Protein AF-A0A3A4Z3V5-F1 (afdb_monomer_lite)

pLDDT: mean 81.04, std 11.55, range [59.88, 97.25]

Secondary structure (DSSP, 8-state):
-HHHHHH---HHHHHHHHHHHHPPEEETTEEE--SSS--TT-TTHHHHHHHHHHHHHHHHHHTT------

Foldseek 3Di:
DVLVCVPDVDPVVVVVVVCQQQFAEQDPNDGHTCPDAGHPPDPCRVVVVVSVCVVVVVVCVVVVHDDDDD

Structure (mmCIF, N/CA/C/O backbone):
data_AF-A0A3A4Z3V5-F1
#
_entry.id   AF-A0A3A4Z3V5-F1
#
loop_
_atom_site.group_PDB
_atom_site.id
_atom_site.type_symbol
_atom_site.label_atom_id
_atom_site.label_alt_id
_atom_site.label_comp_id
_atom_site.label_asym_id
_atom_site.label_entity_id
_atom_site.label_seq_id
_atom_site.pdbx_PDB_ins_code
_atom_site.Cartn_x
_atom_site.Cartn_y
_atom_site.Cartn_z
_atom_site.occupancy
_atom_site.B_iso_or_equiv
_atom_site.auth_seq_id
_atom_site.auth_comp_id
_atom_site.auth_asym_id
_atom_site.auth_atom_id
_atom_site.pdbx_PDB_model_num
ATOM 1 N N . MET A 1 1 ? 2.283 6.901 -3.280 1.00 72.50 1 MET A N 1
ATOM 2 C CA . MET A 1 1 ? 3.307 7.382 -2.318 1.00 72.50 1 MET A CA 1
ATOM 3 C C . MET A 1 1 ? 2.726 8.118 -1.118 1.00 72.50 1 MET A C 1
ATOM 5 O O . MET A 1 1 ? 3.238 7.900 -0.032 1.00 72.50 1 MET A O 1
ATOM 9 N N . HIS A 1 2 ? 1.679 8.942 -1.274 1.00 80.50 2 HIS A N 1
ATOM 10 C CA . HIS A 1 2 ? 1.093 9.703 -0.159 1.00 80.50 2 HIS A CA 1
ATOM 11 C C . HIS A 1 2 ? 0.720 8.828 1.055 1.00 80.50 2 HIS A C 1
ATOM 13 O O . HIS A 1 2 ? 1.194 9.100 2.149 1.00 80.50 2 HIS A O 1
ATOM 19 N N . ARG A 1 3 ? -0.012 7.719 0.858 1.00 81.94 3 ARG A N 1
ATOM 20 C CA . ARG A 1 3 ? -0.416 6.806 1.949 1.00 81.94 3 ARG A CA 1
ATOM 21 C C . ARG A 1 3 ? 0.751 6.187 2.716 1.00 81.94 3 ARG A C 1
ATOM 23 O O . ARG A 1 3 ? 0.761 6.218 3.939 1.00 81.94 3 ARG A O 1
ATOM 30 N N . VAL A 1 4 ? 1.772 5.707 2.005 1.00 82.81 4 VAL A N 1
ATOM 31 C CA . VAL A 1 4 ? 2.994 5.171 2.629 1.00 82.81 4 VAL A CA 1
ATOM 32 C C . VAL A 1 4 ? 3.702 6.259 3.445 1.00 82.81 4 VAL A C 1
ATOM 34 O O . VAL A 1 4 ? 4.121 6.004 4.569 1.00 82.81 4 VAL A O 1
ATOM 37 N N . ALA A 1 5 ? 3.776 7.487 2.924 1.00 85.19 5 ALA A N 1
ATOM 38 C CA . ALA A 1 5 ? 4.423 8.613 3.598 1.00 85.19 5 ALA A CA 1
ATOM 39 C C . ALA A 1 5 ? 3.685 9.101 4.861 1.00 85.19 5 ALA A C 1
ATOM 41 O O . ALA A 1 5 ? 4.303 9.737 5.713 1.00 85.19 5 ALA A O 1
ATOM 42 N N . LEU A 1 6 ? 2.393 8.782 5.022 1.00 85.62 6 LEU A N 1
ATOM 43 C CA . LEU A 1 6 ? 1.661 9.054 6.268 1.00 85.62 6 LEU A CA 1
ATOM 44 C C . LEU A 1 6 ? 2.184 8.213 7.443 1.00 85.62 6 LEU A C 1
ATOM 46 O O . LEU A 1 6 ? 2.047 8.624 8.594 1.00 85.62 6 LEU A O 1
ATOM 50 N N . LYS A 1 7 ? 2.773 7.042 7.167 1.00 86.81 7 LYS A N 1
ATOM 51 C CA . LYS A 1 7 ? 3.276 6.105 8.185 1.00 86.81 7 LYS A CA 1
ATOM 52 C C . LYS A 1 7 ? 4.803 6.019 8.217 1.00 86.81 7 LYS A C 1
A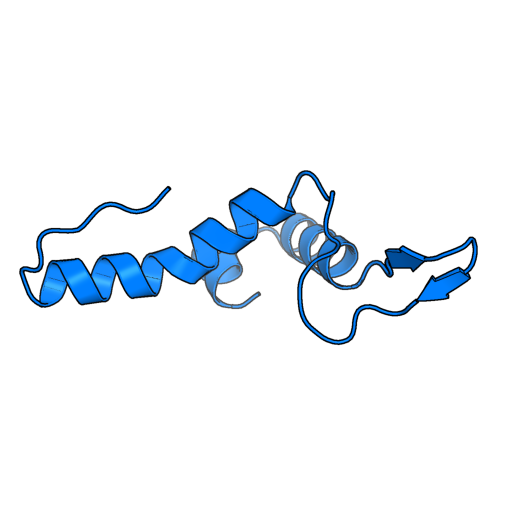TOM 54 O O . LYS A 1 7 ? 5.382 5.917 9.291 1.00 86.81 7 LYS A O 1
ATOM 59 N N . VAL A 1 8 ? 5.462 6.105 7.064 1.00 88.88 8 VAL A N 1
ATOM 60 C CA . VAL A 1 8 ? 6.923 6.029 6.930 1.00 88.88 8 VAL A CA 1
ATOM 61 C C . VAL A 1 8 ? 7.478 7.418 6.628 1.00 88.88 8 VAL A C 1
ATOM 63 O O . VAL A 1 8 ? 7.218 7.968 5.562 1.00 88.88 8 VAL A O 1
ATOM 66 N N . ARG A 1 9 ? 8.271 7.979 7.550 1.00 90.88 9 ARG A N 1
ATOM 67 C CA . ARG A 1 9 ? 8.900 9.309 7.390 1.00 90.88 9 ARG A CA 1
ATOM 68 C C . ARG A 1 9 ? 10.304 9.268 6.783 1.00 90.88 9 ARG A C 1
ATOM 70 O O . ARG A 1 9 ? 10.815 10.307 6.367 1.00 90.88 9 ARG A O 1
ATOM 77 N N . ASP A 1 10 ? 10.923 8.091 6.719 1.00 94.25 10 ASP A N 1
ATOM 78 C CA . ASP A 1 10 ? 12.268 7.931 6.169 1.00 94.25 10 ASP A CA 1
ATOM 79 C C . ASP A 1 10 ? 12.287 8.225 4.658 1.00 94.25 10 ASP A C 1
ATOM 81 O O . ASP A 1 10 ? 11.718 7.505 3.829 1.00 94.25 10 ASP A O 1
ATOM 85 N N . LYS A 1 11 ? 12.990 9.301 4.290 1.00 90.06 11 LYS A N 1
ATOM 86 C CA . LYS A 1 11 ? 13.115 9.774 2.907 1.00 90.06 11 LYS A CA 1
ATOM 87 C C . LYS A 1 11 ? 13.895 8.809 2.009 1.00 90.06 11 LYS A C 1
ATOM 89 O O . LYS A 1 11 ? 13.675 8.827 0.796 1.00 90.06 11 LYS A O 1
ATOM 94 N N . HIS A 1 12 ? 14.801 7.999 2.549 1.00 91.88 12 HIS A N 1
ATOM 95 C CA . HIS A 1 12 ? 15.560 7.002 1.793 1.00 91.88 12 HIS A CA 1
ATOM 96 C C . HIS A 1 12 ? 14.672 5.817 1.432 1.00 91.88 12 HIS A C 1
ATOM 98 O O . HIS A 1 12 ? 14.607 5.443 0.259 1.00 91.88 12 HIS A O 1
ATOM 104 N N . VAL A 1 13 ? 13.907 5.308 2.400 1.00 88.56 13 VAL A N 1
ATOM 105 C CA . VAL A 1 13 ? 12.942 4.221 2.181 1.00 88.56 13 VAL A CA 1
ATOM 106 C C . VAL A 1 13 ? 11.869 4.644 1.178 1.00 88.56 13 VAL A C 1
ATOM 108 O O . VAL A 1 13 ? 11.625 3.942 0.197 1.00 88.56 13 VAL A O 1
ATOM 111 N N . LEU A 1 14 ? 11.285 5.836 1.339 1.00 88.25 14 LEU A N 1
ATOM 112 C CA . LEU A 1 14 ? 10.293 6.356 0.392 1.00 88.25 14 LEU A CA 1
ATOM 113 C C . LEU A 1 14 ? 10.863 6.495 -1.027 1.00 88.25 14 LEU A C 1
ATOM 115 O O . LEU A 1 14 ? 10.187 6.188 -2.013 1.00 88.25 14 LEU A O 1
ATOM 119 N N . ARG A 1 15 ? 12.120 6.930 -1.154 1.00 87.88 15 ARG A N 1
ATOM 120 C CA . ARG A 1 15 ? 12.793 7.036 -2.453 1.00 87.88 15 ARG A CA 1
ATOM 121 C C . ARG A 1 15 ? 13.026 5.667 -3.076 1.00 87.88 15 ARG A C 1
ATOM 123 O O . ARG A 1 15 ? 12.827 5.529 -4.282 1.00 87.88 15 ARG A O 1
ATOM 130 N N . LEU A 1 16 ? 13.413 4.678 -2.273 1.00 86.44 16 LEU A N 1
ATOM 131 C CA . LEU A 1 16 ? 13.623 3.305 -2.716 1.00 86.44 16 LEU A CA 1
ATOM 132 C C . LEU A 1 1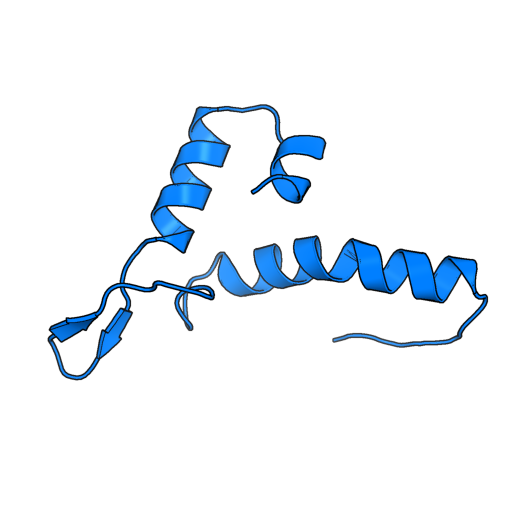6 ? 12.315 2.683 -3.215 1.00 86.44 16 LEU A C 1
ATOM 134 O O . LEU A 1 16 ? 12.266 2.222 -4.350 1.00 86.44 16 LEU A O 1
ATOM 138 N N . ILE A 1 17 ? 11.234 2.777 -2.438 1.00 84.19 17 ILE A N 1
ATOM 139 C CA . ILE A 1 17 ? 9.897 2.316 -2.848 1.00 84.19 17 ILE A CA 1
ATOM 140 C C . ILE A 1 17 ? 9.472 3.002 -4.152 1.00 84.19 17 ILE A C 1
ATOM 142 O O . ILE A 1 17 ? 9.012 2.349 -5.084 1.00 84.19 17 ILE A O 1
ATOM 146 N N . GLY A 1 18 ? 9.690 4.315 -4.266 1.00 82.31 18 GLY A N 1
ATOM 147 C CA . GLY A 1 18 ? 9.413 5.049 -5.499 1.00 82.31 18 GLY A CA 1
ATOM 148 C C . GLY A 1 18 ? 10.218 4.546 -6.703 1.00 82.31 18 GLY A C 1
ATOM 149 O O . GLY A 1 18 ? 9.685 4.513 -7.810 1.00 82.31 18 GLY A O 1
ATOM 150 N N . LYS A 1 19 ? 11.487 4.159 -6.512 1.00 82.50 19 LYS A N 1
ATOM 151 C CA . LYS A 1 19 ? 12.309 3.542 -7.566 1.00 82.50 19 LYS A CA 1
ATOM 152 C C . LYS A 1 19 ? 11.757 2.176 -7.973 1.00 82.50 19 LYS A C 1
ATOM 154 O O . LYS A 1 19 ? 11.629 1.947 -9.166 1.00 82.50 19 LYS A O 1
ATOM 159 N N . TYR A 1 20 ? 11.366 1.332 -7.019 1.00 78.00 20 TYR A N 1
ATOM 160 C CA . TYR A 1 20 ? 10.743 0.031 -7.300 1.00 78.00 20 TYR A CA 1
ATOM 161 C C . TYR A 1 20 ? 9.428 0.163 -8.076 1.00 78.00 20 TYR A C 1
ATOM 163 O O . TYR A 1 20 ? 9.207 -0.563 -9.035 1.00 78.00 20 TYR A O 1
ATOM 171 N N . LEU A 1 21 ? 8.581 1.132 -7.719 1.00 74.12 21 LEU A N 1
ATOM 172 C CA . LEU A 1 21 ? 7.322 1.397 -8.424 1.00 74.12 21 LEU A CA 1
ATOM 173 C C . LEU A 1 21 ? 7.521 1.852 -9.876 1.00 74.12 21 LEU A C 1
ATOM 175 O O . LEU A 1 21 ? 6.684 1.579 -10.728 1.00 74.12 21 LEU A O 1
ATOM 179 N N . ARG A 1 22 ? 8.612 2.574 -10.148 1.00 74.88 22 ARG A N 1
ATOM 180 C CA . ARG A 1 22 ? 8.964 3.073 -11.486 1.00 74.88 22 ARG A CA 1
ATOM 181 C C . ARG A 1 22 ? 9.900 2.143 -12.247 1.00 74.88 22 ARG A C 1
ATOM 183 O O . ARG A 1 22 ? 10.220 2.440 -13.397 1.00 74.88 22 ARG A O 1
ATOM 190 N N . ALA A 1 23 ? 10.367 1.067 -11.617 1.00 70.94 23 ALA A N 1
ATOM 191 C CA . ALA A 1 23 ? 11.158 0.064 -12.298 1.00 70.94 23 ALA A CA 1
ATOM 192 C C . ALA A 1 23 ? 10.292 -0.498 -13.429 1.00 70.94 23 ALA A C 1
ATOM 194 O O . ALA A 1 23 ? 9.125 -0.843 -13.230 1.00 70.94 23 ALA A O 1
ATOM 195 N N . GLY A 1 24 ? 10.831 -0.477 -14.644 1.00 66.31 24 GLY A N 1
ATOM 196 C CA . GLY A 1 24 ? 10.168 -1.092 -15.782 1.00 66.31 24 GLY A CA 1
ATOM 197 C C . GLY 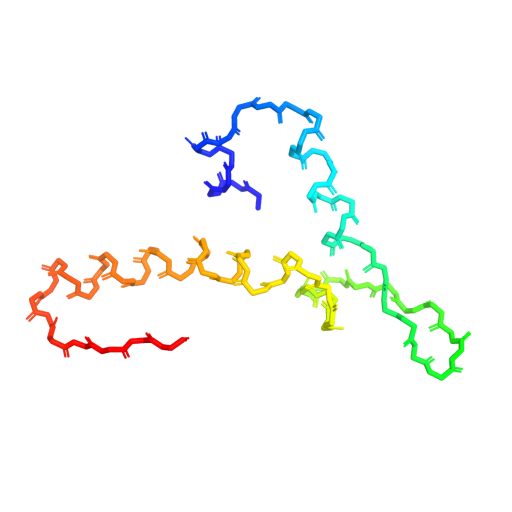A 1 24 ? 9.967 -2.589 -15.557 1.00 66.31 24 GLY A C 1
ATOM 198 O O . GLY A 1 24 ? 10.581 -3.189 -14.674 1.00 66.31 24 GLY A O 1
ATOM 199 N N . VAL A 1 25 ? 9.128 -3.194 -16.381 1.00 70.00 25 VAL A N 1
ATOM 200 C CA . VAL A 1 25 ? 9.012 -4.650 -16.481 1.00 70.00 25 VAL A CA 1
ATOM 201 C C . VAL A 1 25 ? 9.776 -5.118 -17.714 1.00 70.00 25 VAL A C 1
ATOM 203 O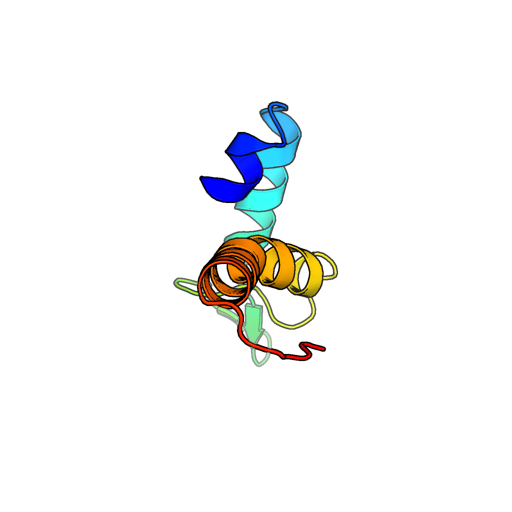 O . VAL A 1 25 ? 9.764 -4.443 -18.742 1.00 70.00 25 VAL A O 1
ATOM 206 N N . SER A 1 26 ? 10.474 -6.248 -17.611 1.00 67.12 26 SER A N 1
ATOM 207 C CA . SER A 1 26 ? 11.052 -6.901 -18.787 1.00 67.12 26 SER A CA 1
ATOM 208 C C . SER A 1 26 ? 9.967 -7.747 -19.441 1.00 67.12 26 SER A C 1
ATOM 210 O O . SER A 1 26 ? 9.436 -8.653 -18.802 1.00 67.12 26 SER A O 1
ATOM 212 N N . VAL A 1 27 ? 9.625 -7.431 -20.687 1.00 70.44 27 VAL A N 1
ATOM 213 C CA . VAL A 1 27 ? 8.686 -8.200 -21.511 1.00 70.44 27 VAL A CA 1
ATOM 214 C C . VAL A 1 27 ? 9.444 -8.600 -22.769 1.00 70.44 27 VAL A C 1
ATOM 216 O O . VAL A 1 27 ? 9.980 -7.734 -23.460 1.00 70.44 27 VAL A O 1
ATOM 219 N N . ASP A 1 28 ? 9.577 -9.904 -23.011 1.00 71.44 28 ASP A N 1
ATOM 220 C CA . ASP A 1 28 ? 10.291 -10.469 -24.168 1.00 71.44 28 ASP A CA 1
ATOM 221 C C . ASP A 1 28 ? 11.714 -9.905 -24.364 1.00 71.44 28 ASP A C 1
ATOM 223 O O . ASP A 1 28 ? 12.151 -9.587 -25.470 1.00 71.44 28 ASP A O 1
ATOM 227 N N . GLY A 1 29 ? 12.444 -9.719 -23.258 1.00 71.44 29 GLY A N 1
ATOM 228 C CA . GLY A 1 29 ? 13.817 -9.200 -23.263 1.00 71.44 29 GLY A CA 1
ATOM 229 C C . GLY A 1 29 ? 13.936 -7.684 -23.463 1.00 71.44 29 GLY A C 1
ATOM 230 O O . GLY A 1 29 ? 15.051 -7.167 -23.536 1.00 71.44 29 GLY A O 1
ATOM 231 N N . ARG A 1 30 ? 12.818 -6.948 -23.526 1.00 68.31 30 ARG A N 1
ATOM 232 C CA . ARG A 1 30 ? 12.797 -5.482 -23.625 1.00 68.31 30 ARG A CA 1
ATOM 233 C C . ARG A 1 30 ? 12.303 -4.850 -22.330 1.00 68.31 30 ARG A C 1
ATOM 235 O O . ARG A 1 30 ? 11.266 -5.224 -21.789 1.00 68.31 30 ARG A O 1
ATOM 242 N N . LEU A 1 31 ? 13.032 -3.839 -21.856 1.00 69.44 31 LEU A N 1
ATOM 243 C CA . LEU A 1 31 ? 12.635 -3.058 -20.689 1.00 69.44 31 LEU A CA 1
ATOM 244 C C . LEU A 1 31 ? 11.493 -2.106 -21.070 1.00 69.44 31 LEU A C 1
ATOM 246 O O . LEU A 1 31 ? 11.704 -1.100 -21.747 1.00 69.44 31 LEU A O 1
ATOM 250 N N . MET A 1 32 ? 10.280 -2.406 -20.620 1.00 70.44 32 MET A N 1
ATOM 251 C CA . MET A 1 32 ? 9.116 -1.546 -20.801 1.00 70.44 32 MET A CA 1
ATOM 252 C C . MET A 1 32 ? 8.914 -0.662 -19.571 1.00 70.44 32 MET A C 1
ATOM 254 O O . MET A 1 32 ? 8.857 -1.141 -18.441 1.00 70.44 32 MET A O 1
ATOM 258 N N . SER A 1 33 ? 8.783 0.651 -19.775 1.00 66.50 33 SER A N 1
ATOM 259 C CA . SER A 1 33 ? 8.522 1.597 -18.686 1.00 66.50 33 SER A CA 1
ATOM 260 C C . SER A 1 33 ? 7.134 1.379 -18.072 1.00 66.50 33 SER A C 1
ATOM 262 O O . SER A 1 33 ? 6.125 1.462 -18.779 1.00 66.50 33 SER A O 1
ATOM 264 N N . THR A 1 34 ? 7.060 1.206 -16.755 1.00 63.44 34 THR A N 1
ATOM 265 C CA . THR A 1 34 ? 5.791 1.072 -16.026 1.00 63.44 34 THR A CA 1
ATOM 266 C C . THR A 1 34 ? 5.202 2.464 -15.765 1.00 63.44 34 THR A C 1
ATOM 268 O O . THR A 1 34 ? 5.619 3.159 -14.840 1.00 63.44 34 THR A O 1
ATOM 271 N N . ARG A 1 35 ? 4.260 2.930 -16.604 1.00 60.34 35 ARG A N 1
ATOM 272 C CA . ARG A 1 35 ? 3.622 4.261 -16.436 1.00 60.34 35 ARG A CA 1
ATOM 273 C C . ARG A 1 35 ? 2.519 4.285 -15.369 1.00 60.34 35 ARG A C 1
ATOM 275 O O . ARG A 1 35 ? 2.274 5.335 -14.779 1.00 60.34 35 ARG A O 1
ATOM 282 N N . LYS A 1 36 ? 1.852 3.154 -15.126 1.00 60.72 36 LYS A N 1
ATOM 283 C CA . LYS A 1 36 ? 0.835 2.945 -14.081 1.00 60.72 36 LYS A CA 1
ATOM 284 C C . LYS A 1 36 ? 0.936 1.509 -13.564 1.00 60.72 36 LYS A C 1
ATOM 286 O O . LYS A 1 36 ? 1.263 0.614 -14.334 1.00 60.72 36 LYS A O 1
ATOM 291 N N . GLY A 1 37 ? 0.612 1.302 -12.289 1.00 59.88 37 GLY A N 1
ATOM 292 C CA . GLY A 1 37 ? 0.706 -0.006 -11.636 1.00 59.88 37 GLY A CA 1
ATOM 293 C C . GLY A 1 37 ? 2.078 -0.277 -11.018 1.00 59.88 37 GLY A C 1
ATOM 294 O O . GLY A 1 37 ? 2.932 0.606 -10.951 1.00 59.88 37 GLY A O 1
ATOM 295 N N . VAL A 1 38 ? 2.251 -1.496 -10.517 1.00 60.69 38 VAL A N 1
ATOM 296 C CA . VAL A 1 38 ? 3.497 -2.003 -9.929 1.00 60.69 38 VAL A CA 1
ATOM 297 C C . VAL A 1 38 ? 4.023 -3.144 -10.800 1.00 60.69 38 VAL A C 1
ATOM 299 O O . VAL A 1 38 ? 3.202 -3.857 -11.381 1.00 60.69 38 VAL A O 1
ATOM 302 N N . PRO A 1 39 ? 5.346 -3.357 -10.901 1.00 63.41 39 PRO A N 1
ATOM 303 C CA . PRO A 1 39 ? 5.887 -4.537 -11.568 1.00 63.41 39 PRO A CA 1
ATOM 304 C C . PRO A 1 39 ? 5.275 -5.816 -10.980 1.00 63.41 39 PRO A C 1
ATOM 306 O O . PRO A 1 39 ? 5.395 -6.076 -9.775 1.00 63.41 39 PRO A O 1
ATOM 309 N N . GLN A 1 40 ? 4.587 -6.605 -11.810 1.00 62.84 40 GLN A N 1
ATOM 310 C CA . GLN A 1 40 ? 4.089 -7.914 -11.391 1.00 62.84 40 GLN A CA 1
ATOM 311 C C . GLN A 1 40 ? 5.291 -8.838 -11.1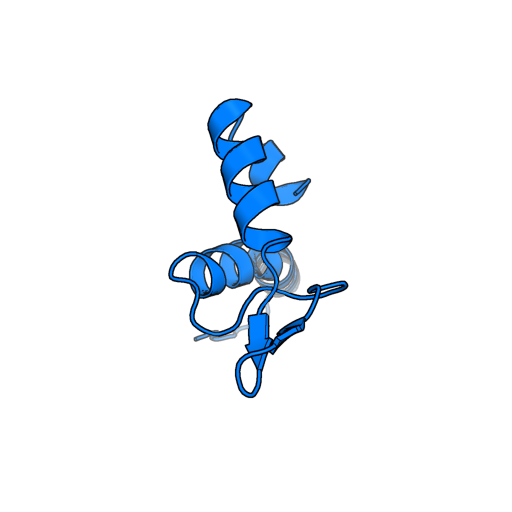55 1.00 62.84 40 GLN A C 1
ATOM 313 O O . GLN A 1 40 ? 6.165 -8.946 -12.008 1.00 62.84 40 GLN A O 1
ATOM 318 N N . GLY A 1 41 ? 5.371 -9.437 -9.964 1.00 60.16 41 GLY A N 1
ATOM 319 C CA . GLY A 1 41 ? 6.520 -10.243 -9.525 1.00 60.16 41 GLY A CA 1
ATOM 320 C C . GLY A 1 41 ? 7.503 -9.528 -8.589 1.00 60.16 41 GLY A C 1
ATOM 321 O O . GLY A 1 41 ? 8.398 -10.165 -8.043 1.00 60.16 41 GLY A O 1
ATOM 322 N N . GLY A 1 42 ? 7.335 -8.225 -8.335 1.00 66.19 42 GLY A N 1
ATOM 323 C CA . GLY A 1 42 ? 8.093 -7.540 -7.285 1.00 66.19 42 GLY A CA 1
ATOM 324 C C . GLY A 1 42 ? 7.638 -7.970 -5.885 1.00 66.19 42 GLY A C 1
ATOM 325 O O . GLY A 1 42 ? 6.453 -7.877 -5.576 1.00 66.19 42 GLY A O 1
ATOM 326 N N . LEU A 1 43 ? 8.568 -8.356 -5.002 1.00 70.25 43 LEU A N 1
ATOM 327 C CA . LEU A 1 43 ? 8.276 -8.733 -3.602 1.00 70.25 43 LEU A CA 1
ATOM 328 C C . LEU A 1 43 ? 7.492 -7.653 -2.829 1.00 70.25 43 LEU A C 1
ATOM 330 O O . LEU A 1 43 ? 6.724 -7.955 -1.922 1.00 70.25 43 LEU A O 1
ATOM 334 N N . LEU A 1 44 ? 7.671 -6.383 -3.202 1.00 76.19 44 LEU A N 1
ATOM 335 C CA . LEU A 1 44 ? 6.990 -5.231 -2.601 1.00 76.19 44 LEU A CA 1
ATOM 336 C C . LEU A 1 44 ? 5.555 -5.025 -3.113 1.00 76.19 44 LEU A C 1
ATOM 338 O O . LEU A 1 44 ? 4.781 -4.308 -2.479 1.00 76.19 44 LEU A O 1
ATOM 342 N N . SER A 1 45 ? 5.189 -5.623 -4.246 1.00 74.56 45 SER A N 1
ATOM 343 C CA . SER A 1 45 ? 3.913 -5.380 -4.925 1.00 74.56 45 SER A CA 1
ATOM 344 C C . SER A 1 45 ? 2.689 -5.803 -4.093 1.00 74.56 45 SER A C 1
ATOM 346 O O . SER A 1 45 ? 1.776 -4.981 -3.973 1.00 74.56 45 SER A O 1
ATOM 348 N N . PRO A 1 46 ? 2.662 -6.988 -3.440 1.00 79.19 46 PRO A N 1
ATOM 349 C CA . PRO A 1 46 ? 1.538 -7.386 -2.585 1.00 79.19 46 PRO A CA 1
ATOM 350 C C . PRO A 1 46 ? 1.342 -6.456 -1.378 1.00 79.19 46 PRO A C 1
ATOM 352 O O . PRO A 1 46 ? 0.223 -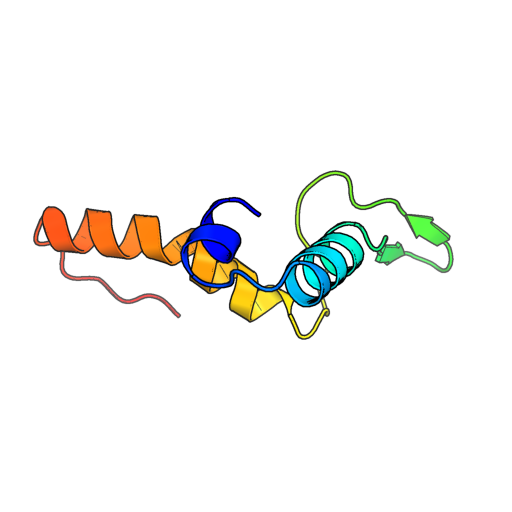6.065 -1.055 1.00 79.19 46 PRO A O 1
ATOM 355 N N . LEU A 1 47 ? 2.436 -6.024 -0.742 1.00 83.44 47 LEU A N 1
ATOM 356 C CA . LEU A 1 47 ? 2.371 -5.131 0.418 1.00 83.44 47 LEU A CA 1
ATOM 357 C C . LEU A 1 47 ? 1.839 -3.743 0.040 1.00 83.44 47 LEU A C 1
ATOM 359 O O . LEU A 1 47 ? 1.003 -3.177 0.743 1.00 83.44 47 LEU A O 1
ATOM 363 N N . LEU A 1 48 ? 2.312 -3.183 -1.076 1.00 82.00 48 LEU A N 1
ATOM 364 C CA . LEU A 1 48 ? 1.866 -1.868 -1.539 1.00 82.00 48 LEU A CA 1
ATOM 365 C C . LEU A 1 48 ? 0.395 -1.881 -1.971 1.00 82.00 48 LEU A C 1
ATOM 367 O O . LEU A 1 48 ? -0.293 -0.881 -1.758 1.00 82.00 48 LEU A O 1
ATOM 371 N N . ALA A 1 49 ? -0.092 -2.997 -2.523 1.00 82.75 49 ALA A N 1
ATOM 372 C CA . ALA A 1 49 ? -1.512 -3.188 -2.803 1.00 82.75 49 ALA A CA 1
ATOM 373 C C . ALA A 1 49 ? -2.343 -3.146 -1.510 1.00 82.75 49 ALA A C 1
ATOM 375 O O . ALA A 1 49 ? -3.317 -2.400 -1.439 1.00 82.75 49 ALA A O 1
ATOM 376 N N . ASN A 1 50 ? -1.907 -3.836 -0.453 1.00 86.88 50 ASN A N 1
ATOM 377 C CA . ASN A 1 50 ? -2.596 -3.819 0.842 1.00 86.88 50 ASN A CA 1
ATOM 378 C C . ASN A 1 50 ? -2.624 -2.429 1.492 1.00 86.88 50 ASN A C 1
ATOM 380 O O . ASN A 1 50 ? -3.654 -2.029 2.022 1.00 86.88 50 ASN A O 1
ATOM 384 N N . ILE A 1 51 ? -1.538 -1.654 1.398 1.00 87.06 51 ILE A N 1
ATOM 385 C CA . ILE A 1 51 ? -1.511 -0.272 1.913 1.00 87.06 51 ILE A CA 1
ATOM 386 C C . ILE A 1 51 ? -2.483 0.638 1.150 1.00 87.06 51 ILE A C 1
ATOM 388 O O . ILE A 1 51 ? -3.026 1.578 1.723 1.00 87.06 51 ILE A O 1
ATOM 392 N N . LEU A 1 52 ? -2.685 0.401 -0.148 1.00 86.19 52 LEU A N 1
ATOM 393 C CA . LEU A 1 52 ? -3.672 1.146 -0.927 1.00 86.19 52 LEU A CA 1
ATOM 394 C C . LEU A 1 52 ? -5.108 0.762 -0.536 1.00 86.19 52 LEU A C 1
ATOM 396 O O . LEU A 1 52 ? -5.964 1.637 -0.457 1.00 86.19 52 LEU A O 1
ATOM 400 N N . LEU A 1 53 ? -5.358 -0.529 -0.309 1.00 90.88 53 LEU A N 1
ATOM 401 C CA . LEU A 1 53 ? -6.689 -1.069 -0.011 1.00 90.88 53 LEU A CA 1
ATOM 402 C C . LEU A 1 53 ? -7.143 -0.827 1.437 1.00 90.88 53 LEU A C 1
ATOM 404 O O . LEU A 1 53 ? -8.335 -0.883 1.704 1.00 90.88 53 LEU A O 1
ATOM 408 N N . ASP A 1 54 ? -6.236 -0.461 2.340 1.00 92.50 54 ASP A N 1
ATOM 409 C CA . ASP A 1 54 ? -6.547 -0.084 3.727 1.00 92.50 54 ASP A CA 1
ATOM 410 C C . ASP A 1 54 ? -7.606 1.038 3.834 1.00 92.50 54 ASP A C 1
ATOM 412 O O . ASP A 1 54 ? -8.442 1.027 4.733 1.00 92.50 54 ASP A O 1
ATOM 416 N N . ASP A 1 55 ? -7.636 1.991 2.894 1.00 91.50 55 ASP A N 1
ATOM 417 C CA . ASP A 1 55 ? -8.690 3.019 2.868 1.00 91.50 55 ASP A CA 1
ATOM 418 C C . ASP A 1 55 ? -10.073 2.437 2.534 1.00 91.50 55 ASP A C 1
ATOM 420 O O . ASP A 1 55 ? -11.084 2.905 3.058 1.00 91.50 55 ASP A O 1
ATOM 424 N N . LEU A 1 56 ? -10.119 1.441 1.641 1.00 92.19 56 LEU A N 1
ATOM 425 C CA . LEU A 1 56 ? -11.355 0.755 1.268 1.00 92.19 56 LEU A CA 1
ATOM 426 C C . LEU A 1 56 ? -11.875 -0.053 2.455 1.00 92.19 56 LEU A C 1
ATOM 428 O O . LEU A 1 56 ? -13.056 0.047 2.779 1.00 92.19 56 LEU A O 1
ATOM 432 N N . ASP A 1 57 ? -10.988 -0.797 3.114 1.00 94.62 57 ASP A N 1
ATOM 433 C CA . ASP A 1 57 ? -11.321 -1.605 4.286 1.00 94.62 57 ASP A CA 1
ATOM 434 C C . ASP A 1 57 ? -11.939 -0.718 5.386 1.00 94.62 57 ASP A C 1
ATOM 436 O O . ASP A 1 57 ? -13.034 -0.998 5.874 1.00 94.62 57 ASP A O 1
ATOM 440 N N . LYS A 1 58 ? -11.324 0.437 5.673 1.00 94.06 58 LYS A N 1
ATOM 441 C CA . LYS A 1 58 ? -11.838 1.419 6.647 1.00 94.06 58 LYS A CA 1
ATOM 442 C C . LYS A 1 58 ? -13.196 2.004 6.282 1.00 94.06 58 LYS A C 1
ATOM 444 O O . LYS A 1 58 ? -14.014 2.270 7.162 1.00 94.06 58 LYS A O 1
ATOM 449 N N . GLU A 1 59 ? -13.445 2.251 5.000 1.00 96.56 59 GLU A N 1
ATOM 450 C CA . GLU A 1 59 ? -14.739 2.769 4.555 1.00 96.56 59 GLU A CA 1
ATOM 451 C C . GLU A 1 59 ? -15.839 1.705 4.689 1.00 96.56 59 GLU A C 1
ATOM 453 O O . GLU A 1 59 ? -16.959 2.025 5.088 1.00 96.56 59 GLU A O 1
ATOM 458 N N . LEU A 1 60 ? -15.525 0.436 4.414 1.00 96.12 60 LEU A N 1
ATOM 459 C CA . LEU A 1 60 ? -16.453 -0.677 4.617 1.00 96.12 60 LEU A CA 1
ATOM 460 C C . LEU A 1 60 ? -16.769 -0.890 6.104 1.00 96.12 60 LEU A C 1
ATOM 462 O O . LEU A 1 60 ? -17.940 -1.051 6.456 1.00 96.12 60 LEU A O 1
ATOM 466 N N . GLU A 1 61 ? -15.759 -0.811 6.975 1.00 96.19 61 GLU A N 1
ATOM 467 C CA . GLU A 1 61 ? -15.926 -0.854 8.434 1.00 96.19 61 GLU A CA 1
ATOM 468 C C . GLU A 1 61 ? -16.809 0.290 8.939 1.00 96.19 61 GLU A C 1
ATOM 470 O O . GLU A 1 61 ? -17.764 0.062 9.681 1.00 96.19 61 GLU A O 1
ATOM 475 N N . LYS A 1 62 ? -16.547 1.523 8.487 1.00 97.25 62 LYS A N 1
ATOM 476 C CA . LYS A 1 62 ? -17.326 2.710 8.866 1.00 97.25 62 LYS A CA 1
ATOM 477 C C . LYS A 1 62 ? -18.808 2.583 8.497 1.00 97.25 62 LYS A C 1
ATOM 479 O O . LYS A 1 62 ? -19.663 3.126 9.193 1.00 97.25 62 LYS A O 1
ATOM 484 N N . ARG A 1 63 ? -19.118 1.874 7.410 1.00 97.12 63 ARG A N 1
ATOM 485 C CA . ARG A 1 63 ? -20.491 1.593 6.959 1.00 97.12 63 ARG A CA 1
ATOM 486 C C . ARG A 1 63 ? -21.129 0.384 7.650 1.00 97.12 63 ARG A C 1
ATOM 488 O O . ARG A 1 63 ? -22.290 0.088 7.385 1.00 97.12 63 ARG A O 1
ATOM 495 N N . GLY A 1 64 ? -20.393 -0.316 8.515 1.00 96.88 64 GLY A N 1
ATOM 496 C CA . GLY A 1 64 ? -20.872 -1.502 9.223 1.00 96.88 64 GLY A CA 1
ATOM 497 C C . GLY A 1 64 ? -21.008 -2.741 8.333 1.00 96.88 64 GLY A C 1
ATOM 498 O O . GLY A 1 64 ? -21.785 -3.643 8.648 1.00 96.88 64 GLY A O 1
ATOM 499 N N . HIS A 1 65 ? -20.293 -2.801 7.205 1.00 96.88 65 HIS A N 1
ATOM 500 C CA . HIS A 1 65 ? -20.328 -3.968 6.328 1.00 96.88 65 HIS A CA 1
ATOM 501 C C . HIS A 1 65 ? -19.501 -5.124 6.900 1.00 96.88 65 HIS A C 1
ATOM 503 O O . HIS A 1 65 ? -18.401 -4.937 7.412 1.00 96.88 65 HIS A O 1
ATOM 509 N N . ARG A 1 66 ? -20.010 -6.350 6.748 1.00 95.62 66 ARG A N 1
ATOM 510 C CA . ARG A 1 66 ? -19.237 -7.578 6.976 1.00 95.62 66 ARG A CA 1
ATOM 511 C C . ARG A 1 66 ? -18.576 -7.976 5.662 1.00 95.62 66 ARG A C 1
ATOM 513 O O . ARG A 1 66 ? -19.285 -8.195 4.683 1.00 95.62 66 ARG A O 1
ATOM 520 N N . PHE A 1 67 ? -17.251 -8.061 5.632 1.00 95.94 67 PHE A N 1
ATOM 521 C CA . PHE A 1 67 ? -16.494 -8.413 4.430 1.00 95.94 67 PHE A CA 1
ATOM 522 C C . PHE A 1 67 ? -15.238 -9.222 4.776 1.00 95.94 67 PHE A C 1
ATOM 524 O O . PHE A 1 67 ? -14.817 -9.270 5.929 1.00 95.94 67 PHE A O 1
ATOM 531 N N . ALA A 1 68 ? -14.654 -9.857 3.760 1.00 92.81 68 ALA A N 1
ATOM 532 C CA . ALA A 1 68 ? -13.351 -10.507 3.825 1.00 92.81 68 ALA A CA 1
ATOM 533 C C . ALA A 1 68 ? -12.556 -10.141 2.565 1.00 92.81 68 ALA A C 1
ATOM 535 O O . ALA A 1 68 ? -13.117 -10.093 1.468 1.00 92.81 68 ALA A O 1
ATOM 536 N N . ARG A 1 69 ? -11.258 -9.882 2.725 1.00 90.56 69 ARG A N 1
ATOM 537 C CA . ARG A 1 69 ? -10.322 -9.560 1.643 1.00 90.56 69 ARG A CA 1
ATOM 538 C C . ARG A 1 69 ? -9.097 -10.469 1.767 1.00 90.56 69 ARG A C 1
ATOM 540 O O . ARG A 1 69 ? -8.638 -10.691 2.885 1.00 90.56 69 ARG A O 1
ATOM 547 N N . TYR A 1 70 ? -8.623 -11.002 0.640 1.00 78.19 70 TYR A N 1
ATOM 548 C CA . TYR A 1 70 ? -7.456 -11.891 0.548 1.00 78.19 70 TYR A CA 1
ATOM 549 C C . TYR A 1 70 ? -6.226 -11.122 0.057 1.00 78.19 70 TYR A C 1
ATOM 551 O O . TYR A 1 70 ? -6.406 -10.253 -0.831 1.00 78.19 70 TYR A O 1
#

Sequence (70 aa):
MHRVALKVRDKHVLRLIGKYLRAGVSVDGRLMSTRKGVPQGGLLSPLLANILLDDLDKELEKRGHRFARY

Radius of gyration: 14.99 Å; chains: 1; bounding box: 36×22×33 Å